Protein AF-A0A3C0EK30-F1 (afdb_monomer)

Radius of gyration: 13.91 Å; Cα contacts (8 Å, |Δi|>4): 39; chains: 1; bounding box: 28×35×34 Å

Structure (mmCIF, N/CA/C/O backbone):
data_AF-A0A3C0EK30-F1
#
_entry.id   AF-A0A3C0EK30-F1
#
loop_
_atom_site.group_PDB
_atom_site.id
_atom_site.type_symbol
_atom_site.label_atom_id
_atom_site.label_alt_id
_atom_site.label_comp_id
_atom_site.label_asym_id
_atom_site.label_entity_id
_atom_site.label_seq_id
_atom_site.pdbx_PDB_ins_code
_atom_site.Cartn_x
_atom_site.Cartn_y
_atom_site.Cartn_z
_atom_site.occupancy
_atom_site.B_iso_or_equiv
_atom_site.auth_seq_id
_atom_site.auth_comp_id
_atom_site.auth_asym_id
_atom_site.auth_atom_id
_atom_site.pdbx_PDB_model_num
ATOM 1 N N . ASN A 1 1 ? 3.674 -0.942 11.044 1.00 81.00 1 ASN A N 1
ATOM 2 C CA . ASN A 1 1 ? 4.084 0.351 11.637 1.00 81.00 1 ASN A CA 1
ATOM 3 C C . ASN A 1 1 ? 4.860 1.113 10.572 1.00 81.00 1 ASN A C 1
ATOM 5 O O . ASN A 1 1 ? 5.796 0.533 10.036 1.00 81.00 1 ASN A O 1
ATOM 9 N N . PHE A 1 2 ? 4.455 2.335 10.225 1.00 91.94 2 PHE A N 1
ATOM 10 C CA . PHE A 1 2 ? 5.047 3.139 9.149 1.00 91.94 2 PHE A CA 1
ATOM 11 C C . PHE A 1 2 ? 5.380 4.531 9.691 1.00 91.94 2 PHE A C 1
ATOM 13 O O . PHE A 1 2 ? 4.510 5.184 10.258 1.00 91.94 2 PHE A O 1
ATOM 20 N N . VAL A 1 3 ? 6.632 4.970 9.546 1.00 93.44 3 VAL A N 1
ATOM 21 C CA . VAL A 1 3 ? 7.075 6.278 10.053 1.00 93.44 3 VAL A CA 1
ATOM 22 C C . VAL A 1 3 ? 6.796 7.353 9.008 1.00 93.44 3 VAL A C 1
ATOM 24 O O . VAL A 1 3 ? 7.248 7.247 7.864 1.00 93.44 3 VAL A O 1
ATOM 27 N N . THR A 1 4 ? 6.066 8.389 9.412 1.00 92.19 4 THR A N 1
ATOM 28 C CA . THR A 1 4 ? 5.695 9.512 8.552 1.00 92.19 4 THR A CA 1
ATOM 29 C C . THR A 1 4 ? 6.705 10.655 8.626 1.00 92.19 4 THR A C 1
ATOM 31 O O . THR A 1 4 ? 7.369 10.872 9.640 1.00 92.19 4 THR A O 1
ATOM 34 N N . GLY A 1 5 ? 6.835 11.389 7.526 1.00 92.44 5 GLY A N 1
ATOM 35 C CA . GLY A 1 5 ? 7.655 12.589 7.408 1.00 92.44 5 GLY A CA 1
ATOM 36 C C . GLY A 1 5 ? 7.357 13.333 6.102 1.00 92.44 5 GLY A C 1
ATOM 37 O O . GLY A 1 5 ? 6.644 12.803 5.247 1.00 92.44 5 GLY A O 1
ATOM 38 N N . PRO A 1 6 ? 7.927 14.532 5.885 1.00 92.25 6 PRO A N 1
ATOM 39 C CA . PRO A 1 6 ? 7.550 15.404 4.765 1.00 92.25 6 PRO A CA 1
ATOM 40 C C . PRO A 1 6 ? 7.617 14.745 3.377 1.00 92.25 6 PRO A C 1
ATOM 42 O O . PRO A 1 6 ? 6.842 15.084 2.492 1.00 92.25 6 PRO A O 1
ATOM 45 N N . GLY A 1 7 ? 8.523 13.781 3.183 1.00 90.69 7 GLY A N 1
ATOM 46 C CA . GLY A 1 7 ? 8.696 13.081 1.906 1.00 90.69 7 GLY A CA 1
ATOM 47 C C . GLY A 1 7 ? 7.715 11.932 1.638 1.00 90.69 7 GLY A C 1
ATOM 48 O O . GLY A 1 7 ? 7.680 11.433 0.517 1.00 90.69 7 GLY A O 1
ATOM 49 N N . ASN A 1 8 ? 6.948 11.477 2.634 1.00 94.44 8 ASN A N 1
ATOM 50 C CA . ASN A 1 8 ? 6.022 10.344 2.491 1.00 94.44 8 ASN A CA 1
ATOM 51 C C . ASN A 1 8 ? 4.621 10.600 3.077 1.00 94.44 8 ASN A C 1
ATOM 53 O O . ASN A 1 8 ? 3.750 9.743 2.933 1.00 94.44 8 ASN A O 1
ATOM 57 N N . ASP A 1 9 ? 4.393 11.770 3.680 1.00 95.75 9 ASP A N 1
ATOM 58 C CA . ASP A 1 9 ? 3.146 12.120 4.364 1.00 95.75 9 ASP A CA 1
ATOM 59 C C . ASP A 1 9 ? 1.936 12.069 3.424 1.00 95.75 9 ASP A C 1
ATOM 61 O O . ASP A 1 9 ? 0.923 11.454 3.743 1.00 95.75 9 ASP A O 1
ATOM 65 N N . LEU A 1 10 ? 2.077 12.587 2.198 1.00 95.69 10 LEU A N 1
ATOM 66 C CA . LEU A 1 10 ? 1.011 12.520 1.194 1.00 95.69 10 LEU A CA 1
ATOM 67 C C . 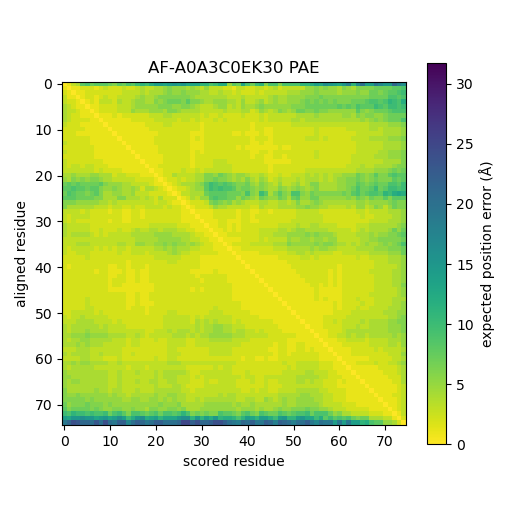LEU A 1 10 ? 0.637 11.071 0.841 1.00 95.69 10 LEU A C 1
ATOM 69 O O . LEU A 1 10 ? -0.543 10.731 0.776 1.00 95.69 10 LEU A O 1
ATOM 73 N N . ALA A 1 11 ? 1.633 10.204 0.630 1.00 96.25 11 AL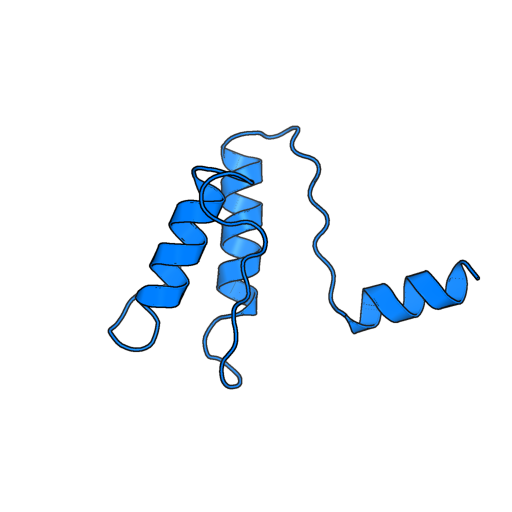A A N 1
ATOM 74 C CA . ALA A 1 11 ? 1.396 8.800 0.299 1.00 96.25 11 ALA A CA 1
ATOM 75 C C . ALA A 1 11 ? 0.757 8.048 1.476 1.00 96.25 11 ALA A C 1
ATOM 77 O O . ALA A 1 11 ? -0.150 7.239 1.276 1.00 96.25 11 ALA A O 1
ATOM 78 N N . TYR A 1 12 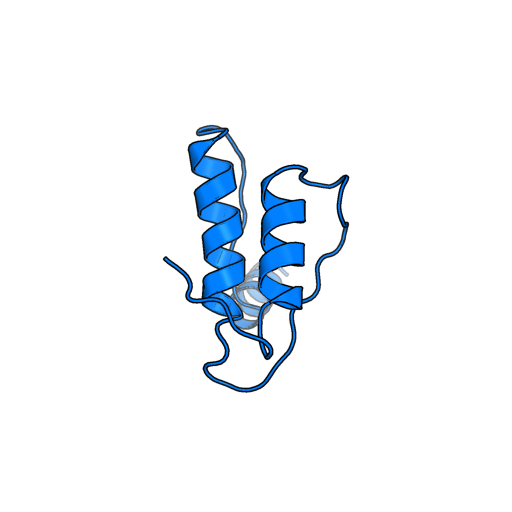? 1.196 8.344 2.701 1.00 96.75 12 TYR A N 1
ATOM 79 C CA . TYR A 1 12 ? 0.622 7.792 3.923 1.00 96.75 12 TYR A CA 1
ATOM 80 C C . TYR A 1 12 ? -0.830 8.242 4.139 1.00 96.75 12 TYR A C 1
ATOM 82 O O . TYR A 1 12 ? -1.698 7.409 4.414 1.00 96.75 12 TYR A O 1
ATOM 90 N N . ALA A 1 13 ? -1.120 9.532 3.963 1.00 95.62 13 ALA A N 1
ATOM 91 C CA . ALA A 1 13 ? -2.463 10.087 4.090 1.00 95.62 13 ALA A CA 1
ATOM 92 C C . ALA A 1 13 ? -3.415 9.497 3.038 1.00 95.62 13 ALA A C 1
ATOM 94 O O . ALA A 1 13 ? -4.516 9.063 3.381 1.00 95.62 13 ALA A O 1
ATOM 95 N N . ALA A 1 14 ? -2.976 9.398 1.779 1.00 95.81 14 ALA A N 1
ATOM 96 C CA . ALA A 1 14 ? -3.762 8.789 0.707 1.00 95.81 14 ALA A CA 1
ATOM 97 C C . ALA A 1 14 ? -4.043 7.299 0.970 1.00 95.81 14 ALA A C 1
ATOM 99 O O . ALA A 1 14 ? -5.187 6.856 0.849 1.00 95.81 14 ALA A O 1
ATOM 100 N N . ALA A 1 15 ? -3.031 6.535 1.398 1.00 96.25 15 ALA A N 1
ATOM 101 C CA . ALA A 1 15 ? -3.196 5.131 1.777 1.00 96.25 15 ALA A CA 1
ATOM 102 C C . ALA A 1 15 ? -4.178 4.963 2.948 1.00 96.25 15 ALA A C 1
ATOM 104 O O . ALA A 1 15 ? -5.046 4.091 2.909 1.00 96.25 15 ALA A O 1
ATOM 105 N N . THR A 1 16 ? -4.091 5.833 3.956 1.00 95.62 16 THR A N 1
ATOM 106 C CA . THR A 1 16 ? -4.993 5.826 5.117 1.00 95.62 16 THR A CA 1
ATOM 107 C C . THR A 1 16 ? -6.434 6.151 4.716 1.00 95.62 16 THR A C 1
ATOM 109 O O . THR A 1 16 ? -7.362 5.474 5.157 1.00 95.62 16 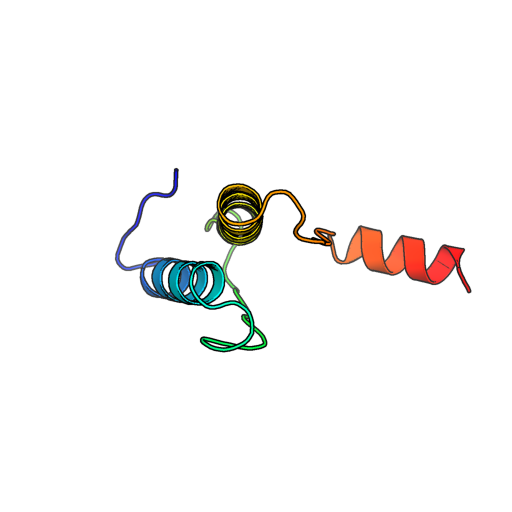THR A O 1
ATOM 112 N N . ALA A 1 17 ? -6.638 7.144 3.846 1.00 95.94 17 ALA A N 1
ATOM 113 C CA . ALA A 1 17 ? -7.962 7.499 3.339 1.00 95.94 17 ALA A CA 1
ATOM 114 C C . ALA A 1 17 ? -8.615 6.327 2.587 1.00 95.94 17 ALA A C 1
ATOM 116 O O . ALA A 1 17 ? -9.770 5.996 2.853 1.00 95.94 17 ALA A O 1
ATOM 117 N N . VAL A 1 18 ? -7.862 5.648 1.711 1.00 96.19 18 VAL A N 1
ATOM 118 C CA . VAL A 1 18 ? -8.355 4.461 0.991 1.00 96.19 18 VAL A CA 1
ATOM 119 C C . VAL A 1 18 ? -8.659 3.307 1.937 1.00 96.19 18 VAL A C 1
ATOM 121 O O . VAL A 1 18 ? -9.704 2.680 1.791 1.00 96.19 18 VAL A O 1
ATOM 124 N N . ALA A 1 19 ? -7.795 3.037 2.917 1.00 95.00 19 ALA A N 1
ATOM 125 C CA . ALA A 1 19 ? -8.021 1.958 3.875 1.00 95.00 19 ALA A CA 1
ATOM 126 C C . ALA A 1 19 ? -9.292 2.171 4.719 1.00 95.00 19 ALA A C 1
ATOM 128 O O . ALA A 1 19 ? -9.970 1.201 5.043 1.00 95.00 19 ALA A O 1
ATOM 129 N N . ASN A 1 20 ? -9.634 3.426 5.036 1.00 94.00 20 ASN A N 1
ATOM 130 C CA . ASN A 1 20 ? -10.832 3.768 5.811 1.00 94.00 20 ASN A CA 1
ATOM 131 C C . ASN A 1 20 ? -12.115 3.837 4.961 1.00 94.00 20 ASN A C 1
ATOM 133 O O . ASN A 1 20 ? -13.207 3.626 5.484 1.00 94.00 20 ASN A O 1
ATOM 137 N N . GLN A 1 21 ? -12.011 4.170 3.671 1.00 93.69 21 GLN A N 1
ATOM 138 C CA . GLN A 1 21 ? -13.149 4.339 2.757 1.00 93.69 21 GLN A CA 1
ATOM 139 C C . GLN A 1 21 ? -12.844 3.722 1.385 1.00 93.69 21 GLN A C 1
ATOM 141 O O . GLN A 1 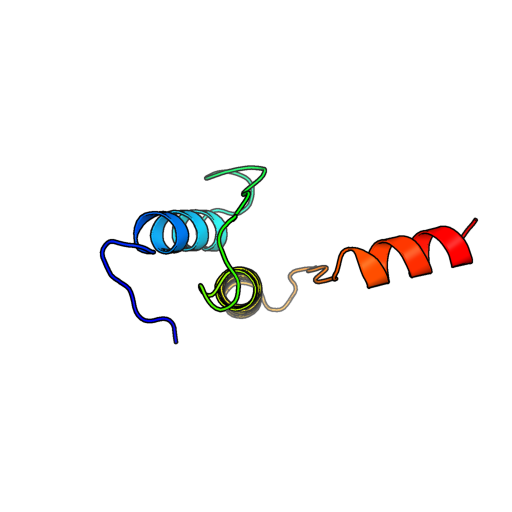21 ? -12.674 4.424 0.380 1.00 93.69 21 GLN A O 1
ATOM 146 N N . LEU A 1 22 ? -12.784 2.388 1.345 1.00 88.69 22 LEU A N 1
ATOM 147 C CA . LEU A 1 22 ? -12.472 1.626 0.134 1.00 88.69 22 LEU A CA 1
ATOM 148 C C . LEU A 1 22 ? -13.398 1.999 -1.027 1.00 88.69 22 LEU A C 1
ATOM 150 O O . LEU A 1 22 ? -14.617 2.027 -0.878 1.00 88.69 22 LEU A O 1
ATOM 154 N N . GLY A 1 23 ? -12.810 2.278 -2.190 1.00 87.50 23 GLY A N 1
ATOM 155 C CA . GLY A 1 23 ? -13.538 2.601 -3.420 1.00 87.50 23 GLY A CA 1
ATOM 156 C C . GLY A 1 23 ? -14.159 4.002 -3.474 1.00 87.50 23 GLY A C 1
ATOM 157 O O . GLY A 1 23 ? -14.467 4.456 -4.571 1.00 87.50 23 GLY A O 1
ATOM 158 N N . ASN A 1 24 ? -14.296 4.695 -2.337 1.00 89.31 24 ASN A N 1
ATOM 159 C CA . ASN A 1 24 ? -14.953 6.003 -2.253 1.00 89.31 24 ASN A CA 1
ATOM 160 C C . ASN A 1 24 ? -13.968 7.162 -2.072 1.00 89.31 24 ASN A C 1
ATOM 162 O O . ASN A 1 24 ? -14.151 8.202 -2.694 1.00 89.31 24 ASN A O 1
ATOM 166 N N . ALA A 1 25 ? -12.926 6.998 -1.246 1.00 88.38 25 ALA A N 1
ATOM 167 C CA . ALA A 1 25 ? -11.930 8.057 -1.063 1.00 88.38 25 ALA A CA 1
ATOM 168 C C . ALA A 1 25 ? -11.118 8.284 -2.346 1.00 88.38 25 ALA A C 1
ATOM 170 O O . ALA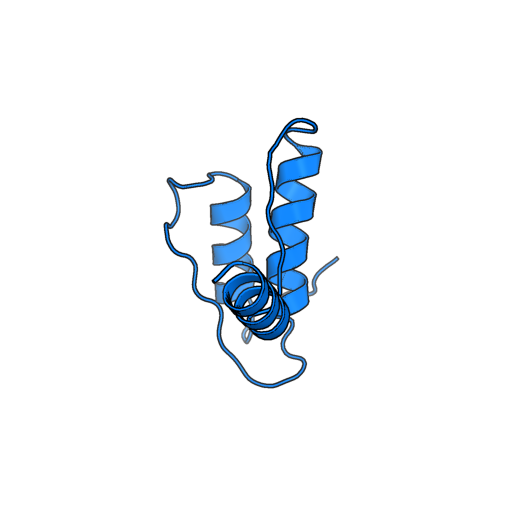 A 1 25 ? -11.000 9.411 -2.815 1.00 88.38 25 ALA A O 1
ATOM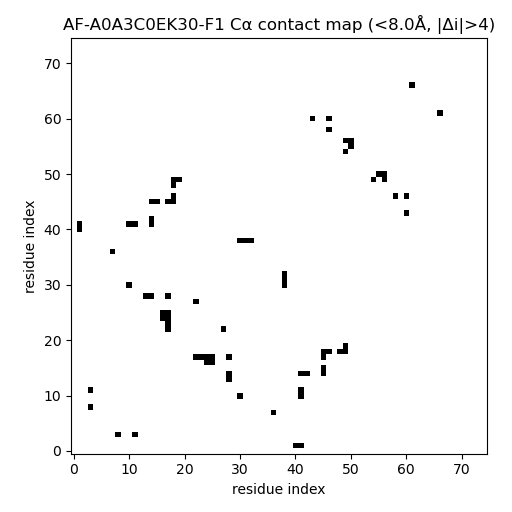 171 N N . TYR A 1 26 ? -10.590 7.199 -2.918 1.00 87.06 26 TYR A N 1
ATOM 172 C CA . TYR A 1 26 ? -9.891 7.189 -4.200 1.00 87.06 26 TYR A CA 1
ATOM 173 C C . TYR A 1 26 ? -10.069 5.831 -4.876 1.00 87.06 26 TYR A C 1
ATOM 175 O O . TYR A 1 26 ? -10.008 4.789 -4.217 1.00 87.06 26 TYR A O 1
ATOM 183 N N . ASN A 1 27 ? -10.246 5.840 -6.196 1.00 90.81 27 ASN A N 1
ATOM 184 C CA . ASN A 1 27 ? -10.219 4.640 -7.020 1.00 90.81 27 ASN A CA 1
ATOM 185 C C . ASN A 1 27 ? -9.840 5.007 -8.473 1.00 90.81 27 ASN A C 1
ATOM 187 O O . ASN A 1 27 ? -10.670 5.600 -9.164 1.00 90.81 27 ASN A O 1
ATOM 191 N N . PRO A 1 28 ? -8.618 4.688 -8.950 1.00 93.50 28 PRO A N 1
ATOM 192 C CA . PRO A 1 28 ? -7.555 3.950 -8.259 1.00 93.50 28 PRO A CA 1
ATOM 193 C C . PRO A 1 28 ? -6.669 4.835 -7.358 1.00 93.50 28 PRO A C 1
ATOM 195 O O . PRO A 1 28 ? -6.588 6.048 -7.532 1.00 93.50 28 PRO A O 1
ATOM 198 N N . LEU A 1 29 ? -5.941 4.203 -6.429 1.00 94.94 29 LEU A N 1
ATOM 199 C CA . LEU A 1 29 ? -4.794 4.798 -5.730 1.00 94.94 29 LEU A CA 1
ATOM 200 C C . LEU A 1 29 ? -3.494 4.318 -6.382 1.00 94.94 29 LEU A C 1
ATOM 202 O O . LEU A 1 29 ? -3.231 3.117 -6.427 1.00 94.94 29 LEU A O 1
ATOM 206 N N . PHE A 1 30 ? -2.662 5.253 -6.839 1.00 95.38 30 PHE A N 1
ATOM 207 C CA . PHE A 1 30 ? -1.371 4.962 -7.460 1.00 95.38 30 PHE A CA 1
ATOM 208 C C . PHE A 1 30 ? -0.223 5.561 -6.639 1.00 95.38 30 PHE A C 1
ATOM 210 O O . PHE A 1 30 ? -0.128 6.777 -6.495 1.00 95.38 30 PHE A O 1
ATOM 217 N N . ILE A 1 31 ? 0.657 4.709 -6.101 1.00 95.44 31 ILE A N 1
ATOM 218 C CA . ILE A 1 31 ? 1.823 5.124 -5.305 1.00 95.44 31 ILE A CA 1
ATOM 219 C C . ILE A 1 31 ? 3.097 4.879 -6.115 1.00 95.44 31 ILE A C 1
ATOM 221 O O . ILE A 1 31 ? 3.415 3.740 -6.458 1.00 95.44 31 ILE A O 1
ATOM 225 N N . HIS A 1 32 ? 3.873 5.936 -6.356 1.00 94.94 32 HIS A N 1
ATOM 226 C CA . HIS A 1 32 ? 5.155 5.865 -7.056 1.00 94.94 32 HIS A CA 1
ATOM 227 C C . HIS A 1 32 ? 6.283 6.508 -6.240 1.00 94.94 32 HIS A C 1
ATOM 229 O O . HIS A 1 32 ? 6.052 7.294 -5.328 1.00 94.94 32 HIS A O 1
ATOM 235 N N . GLY A 1 33 ? 7.526 6.144 -6.553 1.00 94.38 33 GLY A N 1
ATOM 236 C CA . GLY A 1 33 ? 8.713 6.625 -5.848 1.00 94.38 33 GLY A CA 1
ATOM 237 C C . GLY A 1 33 ? 9.903 5.684 -6.016 1.00 94.38 33 GLY A C 1
ATOM 238 O O . GLY A 1 33 ? 9.750 4.552 -6.487 1.00 94.38 33 GLY A O 1
ATOM 239 N N . GLY A 1 34 ? 11.085 6.137 -5.603 1.00 95.69 34 GLY A N 1
ATOM 240 C CA . GLY A 1 34 ? 12.324 5.358 -5.636 1.00 95.69 34 GLY A CA 1
ATOM 241 C C . GLY A 1 34 ? 12.283 4.059 -4.818 1.00 95.69 34 GLY A C 1
ATOM 242 O O . GLY A 1 34 ? 11.318 3.753 -4.103 1.00 95.69 34 GLY A O 1
ATOM 243 N N . VAL A 1 35 ? 13.335 3.254 -4.950 1.00 95.25 35 VAL A N 1
ATOM 244 C CA . VAL A 1 35 ? 13.502 2.003 -4.193 1.00 95.25 35 VAL A CA 1
ATOM 245 C C . VAL A 1 35 ? 13.589 2.314 -2.693 1.00 95.25 35 VAL A C 1
ATOM 247 O O . VAL A 1 35 ? 14.151 3.327 -2.298 1.00 95.25 35 VAL A O 1
ATOM 250 N N . GLY A 1 36 ? 12.984 1.471 -1.851 1.00 92.31 36 GLY A N 1
ATOM 251 C CA . GLY A 1 36 ? 13.069 1.612 -0.390 1.00 92.31 36 GLY A CA 1
ATOM 252 C C . GLY A 1 36 ? 12.169 2.681 0.243 1.00 92.31 36 GLY A C 1
ATOM 253 O O . GLY A 1 36 ? 12.132 2.778 1.461 1.00 92.31 36 GLY A O 1
ATOM 254 N N . LEU A 1 37 ? 11.376 3.430 -0.532 1.00 93.50 37 LEU A N 1
ATOM 255 C CA . LEU A 1 37 ? 10.509 4.499 0.004 1.00 93.50 37 LEU A CA 1
ATOM 256 C C . LEU A 1 37 ? 9.160 4.016 0.572 1.00 93.50 37 LEU A C 1
ATOM 258 O O . LEU A 1 37 ? 8.255 4.811 0.798 1.00 93.50 37 LEU A O 1
ATOM 262 N N . GLY A 1 38 ? 8.995 2.707 0.778 1.00 95.19 38 GLY A N 1
ATOM 263 C CA . GLY A 1 38 ? 7.828 2.172 1.481 1.00 95.19 38 GLY A CA 1
ATOM 264 C C . GLY A 1 38 ? 6.578 1.899 0.638 1.00 95.19 38 GLY A C 1
ATOM 265 O O . GLY A 1 38 ? 5.543 1.591 1.214 1.00 95.19 38 GLY A O 1
ATOM 266 N N . LYS A 1 39 ? 6.656 1.923 -0.702 1.00 96.50 39 LYS A N 1
ATOM 267 C CA . LYS A 1 39 ? 5.522 1.606 -1.604 1.00 96.50 39 LYS A CA 1
ATOM 268 C C . LYS A 1 39 ? 4.836 0.278 -1.251 1.00 96.50 39 LYS A C 1
ATOM 270 O O . LYS A 1 39 ? 3.641 0.240 -0.988 1.00 96.50 39 LYS A O 1
ATOM 275 N N . THR A 1 40 ? 5.624 -0.795 -1.187 1.00 96.56 40 THR A N 1
ATOM 276 C CA . THR A 1 40 ? 5.164 -2.145 -0.831 1.00 96.56 40 THR A CA 1
ATOM 277 C C . THR A 1 40 ? 4.584 -2.186 0.583 1.00 96.56 40 THR A C 1
ATOM 279 O O . THR A 1 40 ? 3.558 -2.814 0.812 1.00 96.56 40 THR A O 1
ATOM 282 N N . HIS A 1 41 ? 5.206 -1.465 1.522 1.00 97.00 41 HIS A N 1
ATOM 283 C CA . HIS A 1 41 ? 4.753 -1.395 2.911 1.00 97.00 41 HIS A CA 1
ATOM 284 C C . HIS A 1 41 ? 3.380 -0.713 3.007 1.00 97.00 41 HIS A C 1
ATOM 286 O O . HIS A 1 41 ? 2.485 -1.251 3.649 1.00 97.00 41 HIS A O 1
ATOM 292 N N . LEU A 1 42 ? 3.179 0.423 2.331 1.00 96.94 42 LEU A N 1
ATOM 293 C CA . LEU A 1 42 ? 1.894 1.128 2.314 1.00 96.94 42 LEU A CA 1
ATOM 294 C C . LEU A 1 42 ? 0.785 0.273 1.688 1.00 96.94 42 LEU A C 1
ATOM 296 O O . LEU A 1 42 ? -0.287 0.155 2.272 1.00 96.94 42 LEU A O 1
ATOM 300 N N . LEU A 1 43 ? 1.056 -0.375 0.551 1.00 96.19 43 LEU A N 1
ATOM 301 C CA . LEU A 1 43 ? 0.105 -1.292 -0.088 1.00 96.19 43 LEU A CA 1
ATOM 302 C C . LEU A 1 43 ? -0.311 -2.438 0.848 1.00 96.19 43 LEU A C 1
ATOM 304 O O . LEU A 1 43 ? -1.502 -2.695 1.009 1.00 96.19 43 LEU A O 1
ATOM 308 N N . GLN A 1 44 ? 0.645 -3.089 1.518 1.00 96.81 44 GLN A N 1
ATOM 309 C CA . GLN A 1 44 ? 0.332 -4.148 2.484 1.00 96.81 44 GLN A CA 1
ATOM 310 C C . GLN A 1 44 ? -0.402 -3.625 3.723 1.00 96.81 44 GLN A C 1
ATOM 312 O O . GLN A 1 44 ? -1.286 -4.311 4.236 1.00 96.81 44 GLN A O 1
ATOM 317 N N . ALA A 1 45 ? -0.076 -2.419 4.196 1.00 96.94 45 ALA A N 1
ATOM 318 C CA . ALA A 1 45 ? -0.751 -1.802 5.334 1.00 96.94 45 ALA A CA 1
ATOM 319 C C . ALA A 1 45 ? -2.241 -1.558 5.048 1.00 96.94 45 ALA A C 1
ATOM 321 O O . ALA A 1 45 ? -3.068 -1.819 5.922 1.00 96.94 45 ALA A O 1
ATOM 322 N N . ILE A 1 46 ? -2.593 -1.145 3.821 1.00 96.44 46 ILE A N 1
ATOM 323 C CA . ILE A 1 46 ? -3.995 -1.052 3.383 1.00 96.44 46 ILE A CA 1
ATOM 324 C C . ILE A 1 46 ? -4.658 -2.427 3.502 1.00 96.44 46 ILE A C 1
ATOM 326 O O . ILE A 1 46 ? -5.675 -2.548 4.176 1.00 96.44 46 ILE A O 1
ATOM 330 N N . CYS A 1 47 ? -4.065 -3.482 2.931 1.00 96.62 47 CYS A N 1
ATOM 331 C CA . CYS A 1 47 ? -4.630 -4.835 3.001 1.00 96.62 47 CYS A CA 1
ATOM 332 C C . CYS A 1 47 ? -4.848 -5.310 4.447 1.00 96.62 47 CYS A C 1
ATOM 334 O O . CYS A 1 47 ? -5.911 -5.837 4.769 1.00 96.62 47 CYS A O 1
ATOM 336 N N . GLN A 1 48 ? -3.864 -5.101 5.326 1.00 96.94 48 GLN A N 1
ATOM 337 C CA . GLN A 1 48 ? -3.967 -5.483 6.736 1.00 96.94 48 GLN A CA 1
ATOM 338 C C . GLN A 1 48 ? -5.077 -4.723 7.460 1.00 96.94 48 GLN A C 1
ATOM 340 O O . GLN A 1 48 ? -5.842 -5.335 8.202 1.00 96.94 48 GLN A O 1
ATOM 345 N N . LYS A 1 49 ? -5.198 -3.412 7.228 1.00 96.56 49 LYS A N 1
ATOM 346 C CA . LYS A 1 49 ? -6.267 -2.599 7.817 1.00 96.56 49 LYS A CA 1
ATOM 347 C C . LYS A 1 49 ? -7.648 -3.062 7.347 1.00 96.56 49 LYS A C 1
ATOM 349 O O . LYS A 1 49 ? -8.546 -3.212 8.168 1.00 96.56 49 LYS A O 1
ATOM 354 N N . VAL A 1 50 ? -7.792 -3.372 6.059 1.00 96.19 50 VAL A N 1
ATOM 355 C CA . VAL A 1 50 ? -9.048 -3.896 5.505 1.00 96.19 50 VAL A CA 1
ATOM 356 C C . VAL A 1 50 ? -9.423 -5.247 6.115 1.00 96.19 50 VAL A C 1
ATOM 358 O O . VAL A 1 50 ? -10.579 -5.429 6.482 1.00 96.19 50 VAL A O 1
ATOM 361 N N . LEU A 1 51 ? -8.472 -6.176 6.270 1.00 96.75 51 LEU A N 1
ATOM 362 C CA . LEU A 1 51 ? -8.732 -7.469 6.923 1.00 96.75 51 LEU A CA 1
ATOM 363 C C . LEU A 1 51 ? -9.052 -7.322 8.409 1.00 96.75 51 LEU A C 1
ATOM 365 O O . LEU A 1 51 ? -9.870 -8.068 8.937 1.00 96.75 51 LEU A O 1
ATOM 369 N N . HIS A 1 52 ? -8.408 -6.373 9.085 1.00 96.56 52 HIS A N 1
ATOM 370 C CA . HIS A 1 52 ? -8.689 -6.082 10.485 1.00 96.56 52 HIS A CA 1
ATOM 371 C C . HIS A 1 52 ? -10.128 -5.579 10.677 1.00 96.56 52 HIS A C 1
ATOM 373 O O . HIS A 1 52 ? -10.806 -6.002 11.610 1.00 96.56 52 HIS A O 1
ATOM 379 N N . ASP A 1 53 ? -10.605 -4.707 9.787 1.00 95.56 53 ASP A N 1
ATOM 380 C CA . ASP A 1 53 ? -11.949 -4.127 9.880 1.00 95.56 53 ASP A CA 1
ATOM 381 C C . ASP A 1 53 ? -13.037 -5.063 9.336 1.00 95.56 53 ASP A C 1
ATOM 383 O O . ASP A 1 53 ? -14.169 -5.060 9.818 1.00 95.56 53 ASP A O 1
ATOM 387 N N . ASN A 1 54 ? -12.697 -5.885 8.344 1.00 95.94 54 ASN A N 1
ATOM 388 C CA . ASN A 1 54 ? -13.566 -6.911 7.791 1.00 95.94 54 ASN A CA 1
ATOM 389 C C . ASN A 1 54 ? -12.765 -8.200 7.529 1.00 95.94 54 ASN A C 1
ATOM 391 O O . ASN A 1 54 ? -12.199 -8.362 6.443 1.00 95.94 54 ASN A O 1
ATOM 395 N N . PRO A 1 55 ? -12.781 -9.163 8.470 1.00 96.88 55 PRO A N 1
ATOM 396 C CA . PRO A 1 55 ? -12.079 -10.440 8.318 1.00 96.88 55 PRO A CA 1
ATOM 397 C C . PRO A 1 55 ? -12.524 -11.276 7.110 1.00 96.88 55 PRO A C 1
ATOM 399 O O . PRO A 1 55 ? -11.785 -12.148 6.664 1.00 96.88 55 PRO A O 1
ATOM 402 N N . ASN A 1 56 ? -13.715 -11.009 6.563 1.00 97.31 56 ASN A N 1
ATOM 403 C CA . ASN A 1 56 ? -14.260 -11.698 5.391 1.00 97.31 56 ASN A CA 1
ATOM 404 C C . ASN A 1 56 ? -13.977 -10.955 4.072 1.00 97.31 56 ASN A C 1
ATOM 406 O O . ASN A 1 56 ? -14.497 -11.340 3.020 1.00 97.31 56 ASN A O 1
ATOM 410 N N . ALA A 1 57 ? -13.205 -9.864 4.102 1.00 96.38 57 ALA A N 1
ATOM 411 C CA . ALA A 1 57 ? -12.865 -9.112 2.904 1.00 96.38 57 ALA A CA 1
ATOM 412 C C . ALA A 1 57 ? -12.073 -9.978 1.913 1.00 96.38 57 ALA A C 1
ATOM 414 O O . ALA A 1 57 ? -11.119 -10.670 2.264 1.00 96.38 57 ALA A O 1
ATOM 415 N N . ARG A 1 58 ? -12.445 -9.895 0.633 1.00 96.56 58 ARG A N 1
ATOM 416 C CA . ARG A 1 58 ? -11.721 -10.554 -0.456 1.00 96.56 58 ARG A CA 1
ATOM 417 C C . ARG A 1 58 ? -10.657 -9.605 -0.990 1.00 96.56 58 ARG A C 1
ATOM 419 O O . ARG A 1 58 ? -10.987 -8.628 -1.656 1.00 96.56 58 ARG A O 1
ATOM 426 N N . ILE A 1 59 ? -9.394 -9.900 -0.705 1.00 95.81 59 ILE A N 1
ATOM 427 C CA . ILE A 1 59 ? -8.253 -9.070 -1.102 1.00 95.81 59 ILE A CA 1
ATOM 428 C C . ILE A 1 59 ? -7.347 -9.866 -2.036 1.00 95.81 59 ILE A C 1
ATOM 430 O O . ILE A 1 59 ? -6.996 -11.005 -1.739 1.00 95.81 59 ILE A O 1
ATOM 434 N N . CYS A 1 60 ? -6.947 -9.252 -3.150 1.00 95.62 60 CYS A N 1
ATOM 435 C CA . CYS A 1 60 ? -5.926 -9.782 -4.046 1.00 95.62 60 CYS A CA 1
ATOM 436 C C . CYS A 1 60 ? -4.683 -8.889 -3.956 1.00 95.62 60 CYS A C 1
ATOM 438 O O . CYS A 1 60 ? -4.748 -7.705 -4.285 1.00 95.62 60 CYS A O 1
ATOM 440 N N . TYR A 1 61 ? -3.570 -9.444 -3.474 1.00 96.50 61 TYR A N 1
ATOM 441 C CA . TYR A 1 61 ? -2.278 -8.765 -3.387 1.00 96.50 61 TYR A CA 1
ATOM 442 C C . TYR A 1 61 ? -1.258 -9.549 -4.209 1.00 96.50 61 TYR A C 1
ATOM 444 O O . TYR A 1 61 ? -0.939 -10.690 -3.882 1.00 96.50 61 TYR A O 1
ATOM 452 N N . LEU A 1 62 ? -0.760 -8.941 -5.281 1.00 96.06 62 LEU A N 1
ATOM 453 C CA . LEU A 1 62 ? 0.125 -9.582 -6.247 1.00 96.06 62 LEU A CA 1
ATOM 454 C C . LEU A 1 62 ? 1.114 -8.575 -6.830 1.00 96.06 62 LEU A C 1
ATOM 456 O O . LEU A 1 62 ? 0.822 -7.382 -6.926 1.00 96.06 62 LEU A O 1
ATOM 460 N N . SER A 1 63 ? 2.293 -9.060 -7.218 1.00 96.25 63 SER A N 1
ATOM 461 C CA . SER A 1 63 ? 3.234 -8.277 -8.016 1.00 96.25 63 SER A CA 1
ATOM 462 C C . SER A 1 63 ? 2.812 -8.290 -9.488 1.00 96.25 63 SER A C 1
ATOM 464 O O . SER A 1 63 ? 2.108 -9.198 -9.935 1.00 96.25 63 SER A O 1
ATOM 466 N N . CYS A 1 64 ? 3.284 -7.311 -10.264 1.00 94.88 64 CYS A N 1
ATOM 467 C CA . CYS A 1 64 ? 3.066 -7.305 -11.713 1.00 94.88 64 CYS A CA 1
ATOM 468 C C . CYS A 1 64 ? 3.641 -8.561 -12.384 1.00 94.88 64 CYS A C 1
ATOM 470 O O . CYS A 1 64 ? 3.045 -9.080 -13.315 1.00 94.88 64 CYS A O 1
ATOM 472 N N . GLU A 1 65 ? 4.774 -9.065 -11.893 1.00 96.50 65 GLU A N 1
ATOM 473 C CA . GLU A 1 65 ? 5.399 -10.286 -12.403 1.00 96.50 65 GLU A CA 1
ATOM 474 C C . GLU A 1 65 ? 4.508 -11.511 -12.170 1.00 96.50 65 GLU A C 1
ATOM 476 O O . GLU A 1 65 ? 4.221 -12.248 -13.109 1.00 96.50 65 GLU A O 1
ATOM 481 N N . THR A 1 66 ? 3.997 -11.696 -10.947 1.00 95.88 66 THR A N 1
ATOM 482 C CA . THR A 1 66 ? 3.072 -12.796 -10.644 1.00 95.88 66 THR A CA 1
ATOM 483 C C . THR A 1 66 ? 1.796 -12.687 -11.469 1.00 95.88 66 THR A C 1
ATOM 485 O O . THR A 1 66 ? 1.332 -13.698 -11.985 1.00 95.88 66 THR A O 1
ATOM 488 N N . PHE A 1 67 ? 1.253 -11.475 -11.626 1.00 95.94 67 PHE A N 1
ATOM 489 C CA . PHE A 1 67 ? 0.085 -11.242 -12.472 1.00 95.94 67 PHE A CA 1
ATOM 490 C C . PHE A 1 67 ? 0.335 -11.676 -13.919 1.00 95.94 67 PHE A C 1
ATOM 492 O O . PHE A 1 67 ? -0.470 -12.415 -14.476 1.00 95.94 67 PHE A O 1
ATOM 499 N N . VAL A 1 68 ? 1.450 -11.245 -14.516 1.00 97.12 68 VAL A N 1
ATOM 500 C CA . VAL A 1 68 ? 1.792 -11.581 -15.904 1.00 97.12 68 VAL A CA 1
ATOM 501 C C . VAL A 1 68 ? 2.001 -13.084 -16.068 1.00 97.12 68 VAL A C 1
ATOM 503 O O . VAL A 1 68 ? 1.452 -13.656 -17.003 1.00 97.12 68 VAL A O 1
ATOM 506 N N . ASN A 1 69 ? 2.721 -13.736 -15.153 1.00 96.19 69 ASN A N 1
ATOM 507 C CA . ASN A 1 69 ? 2.942 -15.183 -15.226 1.00 96.19 69 ASN A CA 1
ATOM 508 C C . ASN A 1 69 ? 1.618 -15.957 -15.134 1.00 96.19 69 ASN A C 1
ATOM 510 O O . ASN A 1 69 ? 1.329 -16.768 -16.004 1.00 96.19 69 ASN A O 1
ATOM 514 N N . GLN A 1 70 ? 0.763 -15.636 -14.156 1.00 94.50 70 GLN A N 1
ATOM 515 C CA . GLN A 1 70 ? -0.554 -16.273 -14.026 1.00 94.50 70 GLN A CA 1
ATOM 516 C C . GLN A 1 70 ? -1.448 -16.017 -15.238 1.00 94.50 70 GLN A C 1
ATOM 518 O O . GLN A 1 70 ? -2.199 -16.900 -15.643 1.00 94.50 70 GLN A O 1
ATOM 523 N N . PHE A 1 71 ? -1.385 -14.811 -15.806 1.00 95.50 71 PHE A N 1
ATOM 524 C CA . PHE A 1 71 ? -2.133 -14.471 -17.007 1.00 95.50 71 PHE A CA 1
ATOM 525 C C . PHE A 1 71 ? -1.688 -15.330 -18.193 1.00 95.50 71 PHE A C 1
ATOM 527 O O . PHE A 1 71 ? -2.540 -15.879 -18.878 1.00 95.50 71 PHE A O 1
ATOM 534 N N . LEU A 1 72 ? -0.378 -15.485 -18.405 1.00 94.81 72 LEU A N 1
ATOM 535 C CA . LEU A 1 72 ? 0.170 -16.313 -19.481 1.00 94.81 72 LEU A CA 1
ATOM 536 C C . LEU A 1 72 ? -0.128 -17.804 -19.290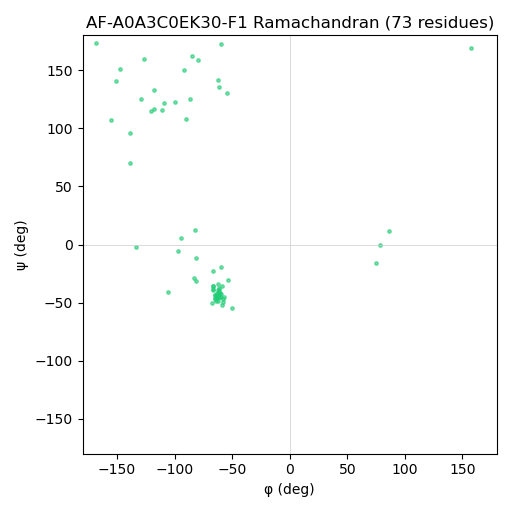 1.00 94.81 72 LEU A C 1
ATOM 538 O O . LEU A 1 72 ? -0.441 -18.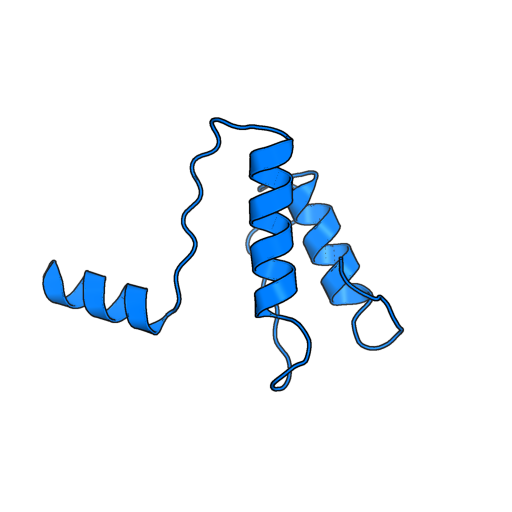467 -20.267 1.00 94.81 72 LEU A O 1
ATOM 542 N N . ASP A 1 73 ? -0.076 -18.317 -18.059 1.00 94.12 73 ASP A N 1
ATOM 543 C CA . ASP A 1 73 ? -0.380 -19.726 -17.760 1.00 94.12 73 ASP A CA 1
ATOM 544 C C . ASP A 1 73 ? -1.860 -20.089 -17.997 1.00 94.12 73 ASP A C 1
ATOM 546 O O . ASP A 1 73 ? -2.203 -21.261 -18.153 1.00 94.12 73 ASP A O 1
ATOM 550 N N . CYS A 1 74 ? -2.750 -19.091 -17.969 1.00 83.81 74 CYS A N 1
ATOM 551 C CA . CYS A 1 74 ? -4.196 -19.255 -18.144 1.00 83.81 74 CYS A CA 1
ATOM 552 C C . CYS A 1 74 ? -4.680 -18.988 -19.581 1.00 83.81 74 CYS A C 1
ATOM 554 O O . CYS A 1 74 ? -5.876 -19.155 -19.844 1.00 83.81 74 CYS A O 1
ATOM 556 N N . VAL A 1 75 ? -3.791 -18.528 -20.467 1.00 68.75 75 VAL A N 1
ATOM 557 C CA . VAL A 1 75 ? -4.036 -18.315 -21.905 1.00 68.75 75 VAL A CA 1
ATOM 558 C C . VAL A 1 75 ? -3.639 -19.570 -22.670 1.00 68.75 75 VAL A C 1
ATOM 560 O O . VAL A 1 75 ? -4.446 -19.989 -23.529 1.00 68.75 75 VAL A O 1
#

Solvent-accessible surface area (backbone atoms only — not comparable to full-atom values): 4873 Å² total; per-residue (Å²): 141,81,91,77,45,94,91,45,39,68,62,53,52,53,42,50,44,28,44,76,32,72,72,70,66,45,74,82,81,85,83,84,78,68,90,90,74,46,61,69,57,49,56,50,49,31,53,50,50,38,40,71,78,33,78,83,62,89,79,89,88,79,52,72,67,58,51,51,52,56,52,60,77,72,104

Nearest PDB structures (foldseek):
  8btg-assembly1_E  TM=9.954E-01  e=1.833E-04  Bacillus subtilis

pLDDT: mean 94.17, std 4.26, range [68.75, 97.31]

Mean predicted aligned error: 3.44 Å

Sequence (75 aa):
NFVTGPGNDLAYAAATAVANQLGNAYNPLFIHGGVGLGKTHLLQAICQKVLHDNPNARICYLSCETFVNQFLDCV

Secondary structure (DSSP, 8-state):
-----TTTHHHHHHHHHHHHSTTTS-SS-----STTSSHHHHHHHHHHHHHHH-TT-------HHHHHHHHHHT-

Foldseek 3Di:
DDDDDPVCPVVLVLLVQCLVPPPPSDPPDDDDDDPPPCPVVSVVVSVVSNCVVPVPDDDDDDDPVRVVVVVVVVD